Protein AF-A0A517IBV8-F1 (afdb_monomer_lite)

Radius of gyration: 15.85 Å; chains: 1; bounding box: 42×27×43 Å

Structure (mmCIF, N/CA/C/O backbone):
data_AF-A0A517IBV8-F1
#
_entry.id   AF-A0A517IBV8-F1
#
loop_
_atom_site.group_PDB
_atom_site.id
_atom_site.type_symbol
_atom_site.label_atom_id
_atom_site.label_alt_id
_atom_site.label_comp_id
_atom_site.label_asym_id
_atom_site.label_entity_id
_atom_site.label_seq_id
_atom_site.pdbx_PDB_ins_code
_atom_site.Cartn_x
_atom_site.Cartn_y
_atom_site.Cartn_z
_atom_site.occupancy
_atom_site.B_iso_or_equiv
_atom_site.auth_seq_id
_atom_site.auth_comp_id
_atom_site.auth_asym_id
_atom_site.auth_atom_id
_atom_site.pdbx_PDB_model_num
ATOM 1 N N . MET A 1 1 ? -7.091 8.586 -0.421 1.00 91.25 1 MET A N 1
ATOM 2 C CA . MET A 1 1 ? -8.271 8.504 0.467 1.00 91.25 1 MET A CA 1
ATOM 3 C C . MET A 1 1 ? -8.998 7.209 0.165 1.00 91.25 1 MET A C 1
ATOM 5 O O . MET A 1 1 ? -9.096 6.877 -1.009 1.00 91.25 1 MET A O 1
ATOM 9 N N . LEU A 1 2 ? -9.485 6.498 1.177 1.00 96.19 2 LEU A N 1
ATOM 10 C CA . LEU A 1 2 ? -10.255 5.265 1.010 1.00 96.19 2 LEU A CA 1
ATOM 11 C C . LEU A 1 2 ? -11.367 5.203 2.063 1.00 96.19 2 LEU A C 1
ATOM 13 O O . LEU A 1 2 ? -11.094 5.406 3.242 1.00 96.19 2 LEU A O 1
ATOM 17 N N . ALA A 1 3 ? -12.601 4.932 1.645 1.00 95.56 3 ALA A N 1
ATOM 18 C CA . ALA A 1 3 ? -13.711 4.681 2.561 1.00 95.56 3 ALA A CA 1
ATOM 19 C C . ALA A 1 3 ? -13.838 3.172 2.809 1.00 95.56 3 ALA A C 1
ATOM 21 O O . ALA A 1 3 ? -13.869 2.393 1.857 1.00 95.56 3 ALA A O 1
ATOM 22 N N . VAL A 1 4 ? -13.897 2.769 4.077 1.00 94.06 4 VAL A N 1
ATOM 23 C CA . VAL A 1 4 ? -14.047 1.372 4.504 1.00 94.06 4 VAL A CA 1
ATOM 24 C C . VAL A 1 4 ? -15.053 1.331 5.646 1.00 94.06 4 VAL A C 1
ATOM 26 O O . VAL A 1 4 ? -14.769 1.813 6.743 1.00 94.06 4 VAL A O 1
ATOM 29 N N . ASN A 1 5 ? -16.219 0.732 5.405 1.00 90.19 5 ASN A N 1
ATOM 30 C CA . ASN A 1 5 ? -17.342 0.743 6.347 1.00 90.19 5 ASN A CA 1
ATOM 31 C C . ASN A 1 5 ? -17.679 2.184 6.786 1.00 90.19 5 ASN A C 1
ATOM 33 O O . ASN A 1 5 ? -17.890 3.050 5.941 1.00 90.19 5 ASN A O 1
ATOM 37 N N . ASP A 1 6 ? -17.697 2.446 8.095 1.00 95.00 6 ASP A N 1
ATOM 38 C CA . ASP A 1 6 ? -17.957 3.764 8.681 1.00 95.00 6 ASP A CA 1
ATOM 39 C C . ASP A 1 6 ? -16.689 4.621 8.855 1.00 95.00 6 ASP A C 1
ATOM 41 O O . ASP A 1 6 ? -16.730 5.655 9.522 1.00 95.00 6 ASP A O 1
ATOM 45 N N . TYR A 1 7 ? -15.557 4.206 8.280 1.00 96.75 7 TYR A N 1
ATOM 46 C CA . TYR A 1 7 ? -14.286 4.913 8.396 1.00 96.7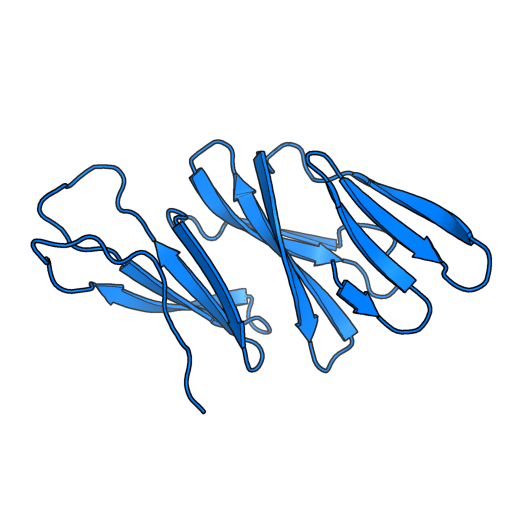5 7 TYR A CA 1
ATOM 47 C C . TYR A 1 7 ? -13.842 5.529 7.073 1.00 96.75 7 TYR A C 1
ATOM 49 O O . TYR A 1 7 ? -13.934 4.915 6.007 1.00 96.75 7 TYR A O 1
ATOM 57 N N . LEU A 1 8 ? -13.268 6.726 7.164 1.00 97.69 8 LEU A N 1
ATOM 58 C CA . LEU A 1 8 ? -12.520 7.358 6.089 1.00 97.69 8 LEU A CA 1
ATOM 59 C C . LEU A 1 8 ? -11.028 7.350 6.425 1.00 97.69 8 LEU A C 1
ATOM 61 O O . LEU A 1 8 ? -10.601 7.916 7.431 1.00 97.69 8 LEU A O 1
ATOM 65 N N . PHE A 1 9 ? -10.235 6.741 5.551 1.00 97.88 9 PHE A N 1
ATOM 66 C CA . PHE A 1 9 ? -8.785 6.692 5.654 1.00 97.88 9 PHE A CA 1
ATOM 67 C C . PHE A 1 9 ? -8.136 7.718 4.725 1.00 97.88 9 PHE A C 1
ATOM 69 O O . PHE A 1 9 ? -8.369 7.738 3.510 1.00 97.88 9 PHE A O 1
ATOM 76 N N . LEU A 1 10 ? -7.288 8.566 5.296 1.00 96.06 10 LEU A N 1
ATOM 77 C CA . LEU A 1 10 ? -6.550 9.617 4.605 1.00 96.06 10 LEU A CA 1
ATOM 78 C C . LEU A 1 10 ? -5.063 9.433 4.892 1.00 96.06 10 LEU A C 1
ATOM 80 O O . LEU A 1 10 ? -4.644 9.421 6.045 1.00 96.06 10 LEU A O 1
ATOM 84 N N . SER A 1 11 ? -4.264 9.282 3.840 1.00 94.44 11 SER A N 1
ATOM 85 C CA . SER A 1 11 ? -2.812 9.255 3.982 1.00 94.44 11 SER A CA 1
ATOM 86 C C . SER A 1 11 ? -2.284 10.687 4.028 1.00 94.44 11 SER A C 1
ATOM 88 O O . SER A 1 11 ? -2.635 11.498 3.172 1.00 94.44 11 SER A O 1
ATOM 90 N N . THR A 1 12 ? -1.456 10.977 5.024 1.00 89.38 12 THR A N 1
ATOM 91 C CA . THR A 1 12 ? -0.682 12.219 5.173 1.00 89.38 12 THR A CA 1
ATOM 92 C C . THR A 1 12 ? 0.802 11.866 5.196 1.00 89.38 12 THR A C 1
ATOM 94 O O . THR A 1 12 ? 1.130 10.693 5.339 1.00 89.38 12 THR A O 1
ATOM 97 N N . ASP A 1 13 ? 1.706 12.842 5.121 1.00 86.69 13 ASP A N 1
ATOM 98 C CA . ASP A 1 13 ? 3.153 12.578 5.026 1.00 86.69 13 ASP A CA 1
ATOM 99 C C . ASP A 1 13 ? 3.680 11.608 6.101 1.00 86.69 13 ASP A C 1
ATOM 101 O O . ASP A 1 13 ? 4.463 10.713 5.804 1.00 86.69 13 ASP A O 1
ATOM 105 N N . ASN A 1 14 ? 3.198 11.730 7.343 1.00 92.62 14 ASN A N 1
ATOM 106 C CA . ASN A 1 14 ? 3.751 10.999 8.492 1.00 92.62 14 ASN A CA 1
ATOM 107 C C . ASN A 1 14 ? 2.780 10.000 9.136 1.00 92.62 14 ASN A C 1
ATOM 109 O O . ASN A 1 14 ? 3.142 9.297 10.085 1.00 92.62 14 ASN A O 1
ATOM 113 N N . SER A 1 15 ? 1.522 9.974 8.699 1.00 96.81 15 SER A N 1
ATOM 114 C CA . SER A 1 15 ? 0.508 9.145 9.344 1.00 96.81 15 SER A CA 1
ATOM 115 C C . 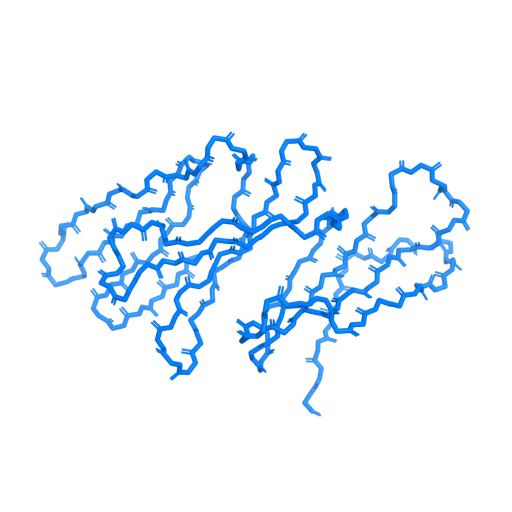SER A 1 15 ? -0.647 8.790 8.427 1.00 96.81 15 SER A C 1
ATOM 117 O O . SER A 1 15 ? -0.996 9.531 7.505 1.00 96.81 15 SER A O 1
ATOM 119 N N . LEU A 1 16 ? -1.292 7.679 8.756 1.00 97.94 16 LEU A N 1
ATOM 120 C CA . LEU A 1 16 ? -2.629 7.384 8.297 1.00 97.94 16 LEU A CA 1
ATOM 121 C C . LEU A 1 16 ? -3.632 7.991 9.276 1.00 97.94 16 LEU A C 1
ATOM 123 O O . LEU A 1 16 ? -3.699 7.602 10.442 1.00 97.94 16 LEU A O 1
ATOM 127 N N . THR A 1 17 ? -4.429 8.928 8.791 1.00 97.56 17 THR A N 1
ATOM 128 C CA . THR A 1 17 ? -5.581 9.455 9.510 1.00 97.56 17 THR A CA 1
ATOM 129 C C . THR A 1 17 ? -6.773 8.533 9.290 1.00 97.56 17 THR A C 1
ATOM 131 O O . THR A 1 17 ? -7.116 8.213 8.150 1.00 97.56 17 THR A O 1
ATOM 134 N N . LYS A 1 18 ? -7.422 8.133 10.380 1.00 97.38 18 LYS A N 1
ATOM 135 C CA . LYS A 1 18 ? -8.668 7.369 10.396 1.00 97.38 18 LYS A CA 1
ATOM 136 C C . LYS A 1 18 ? -9.749 8.238 11.026 1.00 97.38 18 LYS A C 1
ATOM 138 O O . LYS A 1 18 ? -9.668 8.571 12.203 1.00 97.38 18 LYS A O 1
ATOM 143 N N . LEU A 1 19 ? -10.744 8.612 10.234 1.00 97.69 19 LEU A N 1
ATOM 144 C CA . LEU A 1 19 ? -11.917 9.359 10.676 1.00 97.69 19 LEU A CA 1
ATOM 145 C C . LEU A 1 19 ? -13.101 8.400 10.789 1.00 97.69 19 LEU A C 1
ATOM 147 O O . LEU A 1 19 ? -13.471 7.773 9.800 1.00 97.69 19 LEU A O 1
ATOM 151 N N . ASP A 1 20 ? -13.712 8.310 11.964 1.00 97.25 20 ASP A N 1
ATOM 152 C CA . ASP A 1 20 ? -15.038 7.715 12.126 1.00 97.25 20 ASP A CA 1
ATOM 153 C C . ASP A 1 20 ? -16.089 8.708 11.616 1.00 97.25 20 ASP A C 1
ATOM 155 O O . ASP A 1 20 ? -16.262 9.796 12.164 1.00 97.25 20 ASP A O 1
ATOM 159 N N . ILE A 1 21 ? -16.785 8.337 10.544 1.00 96.75 21 ILE A N 1
ATOM 160 C CA . ILE A 1 21 ? -17.748 9.199 9.850 1.00 96.75 21 ILE A CA 1
ATOM 161 C C . ILE A 1 21 ? -18.998 9.440 10.711 1.00 96.75 21 ILE A C 1
ATOM 163 O O . ILE A 1 21 ? -19.651 10.472 10.566 1.00 96.75 21 ILE A O 1
ATOM 167 N N . ARG A 1 22 ? -19.339 8.517 11.620 1.00 96.12 22 ARG A N 1
ATOM 168 C CA . ARG A 1 22 ? -20.529 8.630 12.476 1.00 96.12 22 ARG A CA 1
ATOM 169 C C . ARG A 1 22 ? -20.277 9.521 13.680 1.00 96.12 22 ARG A C 1
ATOM 171 O O . ARG A 1 22 ? -21.130 10.334 14.022 1.00 96.12 22 ARG A O 1
ATOM 178 N N . SER A 1 23 ? -19.137 9.335 14.343 1.00 97.19 23 SER A N 1
ATOM 179 C CA . SER A 1 23 ? -18.806 10.061 15.575 1.00 97.19 23 SER A CA 1
ATOM 180 C C . SER A 1 23 ? -17.993 11.335 15.338 1.00 97.19 23 SER A C 1
ATOM 182 O O . SER A 1 23 ? -17.945 12.198 16.212 1.00 97.19 23 SER A O 1
ATOM 184 N N . GLY A 1 24 ? -17.347 11.467 14.175 1.00 96.62 24 GLY A N 1
ATOM 185 C CA . GLY A 1 24 ? -16.409 12.550 13.878 1.00 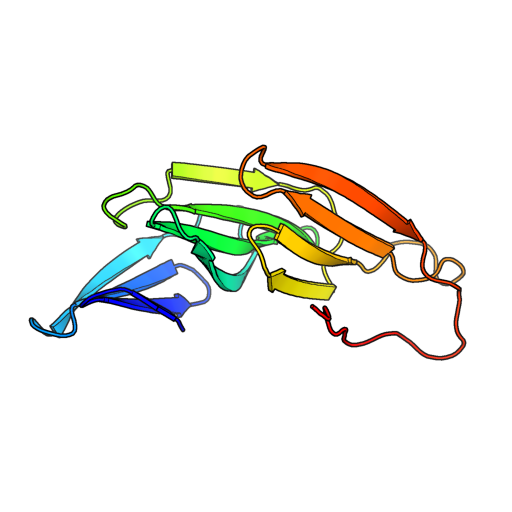96.62 24 GLY A CA 1
ATOM 186 C C . GLY A 1 24 ? -15.053 12.403 14.576 1.00 96.62 24 GLY A C 1
ATOM 187 O O . GLY A 1 24 ? -14.223 13.308 14.487 1.00 96.62 24 GLY A O 1
ATOM 188 N N . ILE A 1 25 ? -14.816 11.293 15.284 1.00 97.56 25 ILE A N 1
ATOM 189 C CA . ILE A 1 25 ? -13.564 11.041 16.003 1.00 97.56 25 ILE A CA 1
ATOM 190 C C . ILE A 1 25 ? -12.444 10.759 15.000 1.00 97.56 25 ILE A C 1
ATOM 192 O O . ILE A 1 25 ? -12.613 9.991 14.053 1.00 97.56 25 ILE A O 1
ATOM 196 N N . ILE A 1 26 ? -11.283 11.372 15.240 1.00 97.31 26 ILE A N 1
ATOM 197 C CA . ILE A 1 26 ? -10.091 11.229 14.405 1.00 97.31 26 ILE A CA 1
ATOM 198 C C . ILE A 1 26 ? -8.992 10.523 15.197 1.00 97.31 26 ILE A C 1
ATOM 200 O O . ILE A 1 26 ? -8.577 10.984 16.260 1.00 97.31 26 ILE A O 1
ATOM 204 N N . GLU A 1 27 ? -8.480 9.436 14.631 1.00 96.75 27 GLU A N 1
ATOM 205 C CA . GLU A 1 27 ? -7.315 8.698 15.107 1.00 96.75 27 GLU A CA 1
ATOM 206 C C . GLU A 1 27 ? -6.153 8.862 14.118 1.00 96.75 27 GLU A C 1
ATOM 208 O O . GLU A 1 27 ? -6.348 8.923 12.901 1.00 96.75 27 GLU A O 1
ATOM 213 N N . TYR A 1 28 ? -4.926 8.905 14.639 1.00 97.19 28 TYR A N 1
ATOM 214 C CA . TYR A 1 28 ? -3.711 9.009 13.831 1.00 97.19 28 TYR A CA 1
ATOM 215 C C . TYR A 1 28 ? -2.822 7.795 14.063 1.00 97.19 28 TYR A C 1
ATOM 217 O O . TYR A 1 28 ? -2.350 7.555 15.175 1.00 97.19 28 TYR A O 1
ATOM 225 N N . ILE A 1 29 ? -2.551 7.058 12.993 1.00 97.75 29 ILE A N 1
ATOM 226 C CA . ILE A 1 29 ? -1.683 5.886 12.996 1.00 97.75 29 ILE A CA 1
ATOM 227 C C . ILE A 1 29 ? -0.367 6.313 12.357 1.00 97.75 29 ILE A C 1
ATOM 229 O O . ILE A 1 29 ? -0.296 6.550 11.152 1.00 97.75 29 ILE A O 1
ATOM 233 N N . LYS A 1 30 ? 0.677 6.470 13.172 1.00 97.56 30 LYS A N 1
ATOM 234 C CA . LYS A 1 30 ? 1.988 6.910 12.682 1.00 97.56 30 LYS A CA 1
ATOM 235 C C . LYS A 1 30 ? 2.577 5.884 11.722 1.00 97.56 30 LYS A C 1
ATOM 237 O O . LYS A 1 30 ? 2.557 4.685 12.006 1.00 97.56 30 LYS A O 1
ATOM 242 N N . TYR A 1 31 ? 3.139 6.367 10.619 1.00 97.81 31 TYR A N 1
ATOM 243 C CA . TYR A 1 31 ? 3.910 5.509 9.736 1.00 97.81 31 TYR A CA 1
ATOM 244 C C . TYR A 1 31 ? 5.256 5.128 10.366 1.00 97.81 31 TYR A C 1
ATOM 246 O O . TYR A 1 31 ? 5.808 5.887 11.170 1.00 97.81 31 TYR A O 1
ATOM 254 N N . PRO A 1 32 ? 5.796 3.946 10.023 1.00 97.38 32 PRO A N 1
ATOM 255 C CA . PRO A 1 32 ? 7.162 3.582 10.370 1.00 97.38 32 PRO A CA 1
ATOM 256 C C . PRO A 1 32 ? 8.185 4.599 9.843 1.00 97.38 32 PRO A C 1
ATOM 258 O O . PRO A 1 32 ? 7.998 5.185 8.782 1.00 97.38 32 PRO A O 1
ATOM 261 N N . LEU A 1 33 ? 9.307 4.761 10.551 1.00 95.88 33 LEU A N 1
ATOM 262 C CA . LEU A 1 33 ? 10.329 5.776 10.241 1.00 95.88 33 LEU A CA 1
ATOM 263 C C . LEU A 1 33 ? 10.998 5.617 8.869 1.00 95.88 33 LEU A C 1
ATOM 265 O O . LEU A 1 33 ? 11.630 6.552 8.395 1.00 95.88 33 LEU A O 1
ATOM 269 N N . ASN A 1 34 ? 10.915 4.440 8.247 1.00 95.44 34 ASN A N 1
ATOM 270 C CA . ASN A 1 34 ? 11.473 4.211 6.916 1.00 95.44 34 ASN A CA 1
ATOM 271 C C . ASN A 1 34 ? 10.559 4.709 5.788 1.00 95.44 34 ASN A C 1
ATOM 273 O O . ASN A 1 34 ? 11.001 4.727 4.643 1.00 95.44 34 ASN A O 1
ATOM 277 N N . VAL A 1 35 ? 9.311 5.075 6.088 1.00 97.06 35 VAL A N 1
ATOM 278 C CA . VAL A 1 35 ? 8.352 5.582 5.105 1.00 97.06 35 VAL A CA 1
ATOM 279 C C . VAL A 1 35 ? 8.678 7.041 4.807 1.00 97.06 35 VAL A C 1
ATOM 281 O O . VAL A 1 35 ? 8.547 7.892 5.681 1.00 97.06 35 VAL A O 1
ATOM 284 N N . ALA A 1 36 ? 9.091 7.330 3.573 1.00 95.44 36 ALA A N 1
ATOM 285 C CA . ALA A 1 36 ? 9.278 8.700 3.108 1.00 95.44 36 ALA A CA 1
ATOM 286 C C . ALA A 1 36 ? 7.938 9.335 2.728 1.00 95.44 36 ALA A C 1
ATOM 288 O O . ALA A 1 36 ? 7.667 10.472 3.098 1.00 95.44 36 ALA A O 1
ATOM 289 N N . PHE A 1 37 ? 7.095 8.592 2.008 1.00 94.75 37 PHE A N 1
ATOM 290 C CA . PHE A 1 37 ? 5.694 8.946 1.797 1.00 94.75 37 PHE A CA 1
ATOM 291 C C . PHE A 1 37 ? 4.859 7.705 1.477 1.00 94.75 37 PHE A C 1
ATOM 293 O O . PHE A 1 37 ? 5.367 6.706 0.964 1.00 94.75 37 PHE A O 1
ATOM 300 N N . ALA A 1 38 ? 3.562 7.777 1.757 1.00 95.81 38 ALA A N 1
ATOM 301 C CA . ALA A 1 38 ? 2.586 6.759 1.385 1.00 95.81 38 ALA A CA 1
ATOM 302 C C . ALA A 1 38 ? 1.783 7.211 0.156 1.00 95.81 38 ALA A C 1
ATOM 304 O O . ALA A 1 38 ? 1.355 8.361 0.080 1.00 95.81 38 ALA A O 1
ATOM 305 N N . ASP A 1 39 ? 1.584 6.303 -0.797 1.00 93.44 39 ASP A N 1
ATOM 306 C CA . ASP A 1 39 ? 1.082 6.608 -2.140 1.00 93.44 39 ASP A CA 1
ATOM 307 C C . ASP A 1 39 ? -0.382 6.186 -2.321 1.00 93.44 39 ASP A C 1
ATOM 309 O O . ASP A 1 39 ? -1.276 7.020 -2.472 1.00 93.44 39 ASP A O 1
ATOM 313 N N . THR A 1 40 ? -0.646 4.882 -2.261 1.00 93.38 40 THR A N 1
ATOM 314 C CA . THR A 1 40 ? -1.962 4.307 -2.561 1.00 93.38 40 THR A CA 1
ATOM 315 C C . THR A 1 40 ? -2.448 3.416 -1.430 1.00 93.38 40 THR A C 1
ATOM 317 O O . THR A 1 40 ? -1.680 2.689 -0.803 1.00 93.38 40 THR A O 1
ATOM 320 N N . LEU A 1 41 ? -3.756 3.486 -1.173 1.00 96.56 41 LE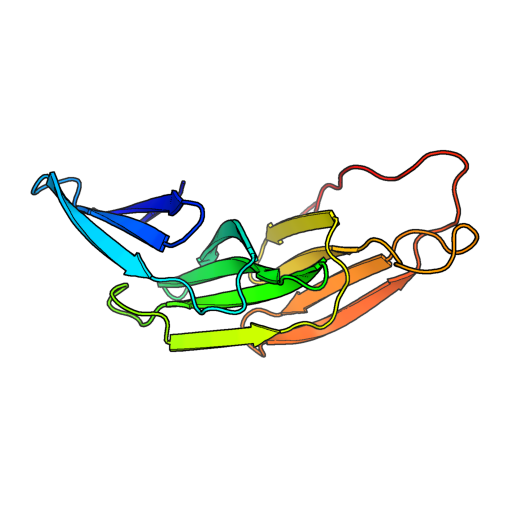U A N 1
ATOM 321 C CA . LEU A 1 41 ? -4.463 2.658 -0.198 1.00 96.56 41 LEU A CA 1
ATOM 322 C C . LEU A 1 41 ? -5.312 1.626 -0.933 1.00 96.56 41 LEU A C 1
ATOM 324 O O . LEU A 1 41 ? -5.904 1.947 -1.965 1.00 96.56 41 LEU A O 1
ATOM 328 N N . TYR A 1 42 ? -5.433 0.432 -0.366 1.00 96.69 42 TYR A N 1
ATOM 329 C CA . TYR A 1 42 ? -6.252 -0.633 -0.927 1.00 96.69 42 TYR A CA 1
ATOM 330 C C . TYR A 1 42 ? -6.841 -1.514 0.168 1.00 96.69 42 TYR A C 1
ATOM 332 O O . TYR A 1 42 ? -6.125 -1.939 1.067 1.00 96.69 42 TYR A O 1
ATOM 340 N N . LEU A 1 43 ? -8.139 -1.795 0.075 1.00 95.75 43 LEU A N 1
ATOM 341 C CA . LEU A 1 43 ? -8.800 -2.798 0.900 1.00 95.75 43 LEU A CA 1
ATOM 342 C C . LEU A 1 43 ? -9.012 -4.046 0.049 1.00 95.75 43 LEU A C 1
ATOM 344 O O . LEU A 1 43 ? -9.645 -3.965 -1.006 1.00 95.75 43 LEU A O 1
ATOM 348 N N . ASP A 1 44 ? -8.493 -5.183 0.499 1.00 94.00 44 ASP A N 1
ATOM 349 C CA . ASP A 1 44 ? -8.758 -6.451 -0.171 1.00 94.00 44 ASP A CA 1
ATOM 350 C C . ASP A 1 44 ? -10.121 -7.044 0.233 1.00 94.00 44 ASP A C 1
ATOM 352 O O . ASP A 1 44 ? -10.838 -6.558 1.109 1.00 94.00 44 ASP A O 1
ATOM 356 N N . GLN A 1 45 ? -10.475 -8.155 -0.404 1.00 91.38 45 GLN A N 1
ATOM 357 C CA . GLN A 1 45 ? -11.707 -8.898 -0.117 1.00 91.38 45 GLN A CA 1
ATOM 358 C C . GLN A 1 45 ? -11.754 -9.545 1.284 1.00 91.38 45 GLN A C 1
ATOM 360 O O . GLN A 1 45 ? -12.825 -9.956 1.723 1.00 91.38 45 GLN A O 1
ATOM 365 N N . ASN A 1 46 ? -10.618 -9.659 1.983 1.00 91.50 46 ASN A N 1
ATOM 366 C CA . ASN A 1 46 ? -10.517 -10.207 3.340 1.00 91.50 46 ASN A CA 1
ATOM 367 C C . ASN A 1 46 ? -10.502 -9.111 4.414 1.00 91.50 46 ASN A C 1
ATOM 369 O O . ASN A 1 46 ? -10.221 -9.401 5.587 1.00 91.50 46 ASN A O 1
ATOM 373 N N . ASN A 1 47 ? -10.808 -7.868 4.028 1.00 92.56 47 ASN A N 1
ATOM 374 C CA . ASN A 1 47 ? -10.756 -6.697 4.891 1.00 92.56 47 ASN A CA 1
ATOM 375 C C . ASN A 1 47 ? -9.343 -6.434 5.447 1.00 92.56 47 ASN A C 1
ATOM 377 O O . ASN A 1 47 ? -9.181 -6.010 6.589 1.00 92.56 47 ASN A O 1
ATOM 381 N N . ASP A 1 48 ? -8.303 -6.726 4.668 1.00 95.56 48 ASP A N 1
ATOM 382 C CA . ASP A 1 48 ? -6.944 -6.269 4.937 1.00 95.56 48 ASP A CA 1
ATOM 383 C C . ASP A 1 48 ? -6.712 -4.926 4.245 1.00 95.56 48 ASP A C 1
ATOM 385 O O . ASP A 1 48 ? -6.941 -4.774 3.042 1.00 95.56 48 ASP A O 1
ATOM 389 N N . LEU A 1 49 ? -6.273 -3.933 5.025 1.00 97.06 49 LEU A N 1
ATOM 390 C CA . LEU A 1 49 ? -5.953 -2.601 4.521 1.00 97.06 49 LEU A CA 1
ATOM 391 C C . LEU A 1 49 ? -4.455 -2.510 4.229 1.00 97.06 49 LEU A C 1
ATOM 393 O O . LEU A 1 49 ? -3.626 -2.504 5.144 1.00 97.06 49 LEU A O 1
ATOM 397 N N . PHE A 1 50 ? -4.139 -2.400 2.945 1.00 97.69 50 PHE A N 1
ATOM 398 C CA . PHE A 1 50 ? -2.800 -2.250 2.399 1.00 97.69 50 PHE A CA 1
ATOM 399 C C . PHE A 1 50 ? -2.504 -0.790 2.076 1.00 97.69 50 PHE A C 1
ATOM 401 O O . PHE A 1 50 ? -3.374 -0.035 1.631 1.00 97.69 50 PHE A O 1
ATOM 408 N N . ILE A 1 51 ? -1.242 -0.411 2.250 1.00 97.62 51 ILE A N 1
ATOM 409 C CA . ILE A 1 51 ? -0.716 0.892 1.853 1.00 97.62 51 ILE A CA 1
ATOM 410 C C . ILE A 1 51 ? 0.583 0.660 1.094 1.00 97.62 51 ILE A C 1
ATOM 412 O O . ILE A 1 51 ? 1.549 0.156 1.669 1.00 97.62 51 ILE A O 1
ATOM 416 N N . CYS A 1 52 ? 0.622 1.033 -0.184 1.00 97.19 52 CYS A N 1
ATOM 417 C CA . CYS A 1 52 ? 1.886 1.129 -0.901 1.00 97.19 52 CYS A CA 1
ATOM 418 C C . CYS A 1 52 ? 2.592 2.411 -0.459 1.00 97.19 52 CYS A C 1
ATOM 420 O O . CYS A 1 52 ? 1.991 3.488 -0.431 1.00 97.19 52 CYS A O 1
ATOM 422 N N . PHE A 1 53 ? 3.869 2.302 -0.121 1.00 97.19 53 PHE A N 1
ATOM 423 C CA . PHE A 1 53 ? 4.686 3.433 0.292 1.00 97.19 53 PHE A CA 1
ATOM 424 C C . PHE A 1 53 ? 6.021 3.448 -0.441 1.00 97.19 53 PHE A C 1
ATOM 426 O O . PHE A 1 53 ? 6.406 2.468 -1.080 1.00 97.19 53 PHE A O 1
ATOM 433 N N . VAL A 1 54 ? 6.724 4.568 -0.328 1.00 96.12 54 VAL A N 1
ATOM 434 C CA . VAL A 1 54 ? 8.087 4.738 -0.821 1.00 96.12 54 VAL A CA 1
ATOM 435 C C . VAL A 1 54 ? 9.002 5.020 0.354 1.00 96.12 54 VAL A C 1
ATOM 437 O O . VAL A 1 54 ? 8.684 5.853 1.205 1.00 96.12 54 VAL A O 1
ATOM 440 N N . ASP A 1 55 ? 10.120 4.307 0.429 1.00 95.88 55 ASP A N 1
ATOM 441 C CA . ASP A 1 55 ? 11.145 4.547 1.437 1.00 95.88 55 ASP A CA 1
ATOM 442 C C . ASP A 1 55 ? 12.074 5.715 1.057 1.00 95.88 55 ASP A C 1
ATOM 444 O O . ASP A 1 55 ? 12.059 6.220 -0.066 1.00 95.88 55 ASP A O 1
ATOM 448 N N . PHE A 1 56 ? 12.926 6.152 1.986 1.00 94.38 56 PHE A N 1
ATOM 449 C CA . PHE A 1 56 ? 13.900 7.225 1.719 1.00 94.38 56 PHE A CA 1
ATOM 450 C C . PHE A 1 56 ? 14.975 6.854 0.690 1.00 94.38 56 PHE A C 1
ATOM 452 O O . PHE A 1 56 ? 15.677 7.730 0.188 1.00 94.38 56 PHE A O 1
ATOM 459 N N . SER A 1 57 ? 15.100 5.570 0.350 1.00 93.44 57 SER A N 1
ATOM 460 C CA . SER A 1 57 ? 15.934 5.127 -0.761 1.00 93.44 57 SER A CA 1
ATOM 461 C C . SER A 1 57 ? 15.186 5.205 -2.095 1.00 93.44 57 SER A C 1
ATOM 463 O O . SER A 1 57 ? 15.801 4.968 -3.127 1.00 93.44 57 SER A O 1
ATOM 465 N N . GLY A 1 58 ? 13.897 5.538 -2.134 1.00 92.56 58 GLY A N 1
ATOM 466 C CA . GLY A 1 58 ? 13.096 5.557 -3.357 1.00 92.56 58 GLY A CA 1
ATOM 467 C C . GLY A 1 58 ? 12.610 4.173 -3.796 1.00 92.56 58 GLY A C 1
ATOM 468 O O . GLY A 1 58 ? 12.286 3.992 -4.972 1.00 92.56 58 GLY A O 1
ATOM 469 N N . ASN A 1 59 ? 12.591 3.192 -2.892 1.00 94.44 59 ASN A N 1
ATOM 470 C CA . ASN A 1 59 ? 12.047 1.865 -3.158 1.00 94.44 59 ASN A CA 1
ATOM 471 C C . ASN A 1 59 ? 10.607 1.747 -2.649 1.00 94.44 59 ASN A C 1
ATOM 473 O O . ASN A 1 59 ? 10.232 2.357 -1.651 1.00 94.44 59 ASN A O 1
ATOM 477 N N . ALA A 1 60 ? 9.815 0.928 -3.328 1.00 95.62 60 ALA A N 1
ATOM 478 C CA . ALA A 1 60 ? 8.460 0.581 -2.956 1.00 95.62 60 ALA A CA 1
ATOM 479 C C . ALA A 1 60 ? 8.437 -0.359 -1.743 1.00 95.62 60 ALA A C 1
ATOM 481 O O . ALA A 1 60 ? 9.259 -1.271 -1.611 1.00 95.62 60 ALA A O 1
ATOM 482 N N . GLY A 1 61 ? 7.425 -0.184 -0.906 1.00 96.62 61 GLY A N 1
ATOM 483 C CA . GLY A 1 61 ? 7.099 -1.081 0.188 1.00 96.62 61 GLY A CA 1
ATOM 484 C C . GLY A 1 61 ? 5.595 -1.182 0.412 1.00 96.62 61 GLY A C 1
ATOM 485 O O . GLY A 1 61 ? 4.802 -0.461 -0.193 1.00 96.62 61 GLY A O 1
ATOM 486 N N . LEU A 1 62 ? 5.212 -2.095 1.298 1.00 97.69 62 LEU A N 1
ATOM 487 C CA . LEU A 1 62 ? 3.837 -2.355 1.702 1.00 97.69 62 LEU A CA 1
ATOM 488 C C . LEU A 1 62 ? 3.703 -2.245 3.220 1.00 97.69 62 LEU A C 1
ATOM 490 O O . LEU A 1 62 ? 4.426 -2.911 3.964 1.00 97.69 62 LEU A O 1
ATOM 494 N N . LEU A 1 63 ? 2.747 -1.442 3.678 1.00 98.06 63 LEU A N 1
ATOM 495 C CA . LEU A 1 63 ? 2.224 -1.521 5.038 1.00 98.06 63 LEU A CA 1
ATOM 496 C C . LEU A 1 63 ? 0.897 -2.269 5.027 1.00 98.06 63 LEU A C 1
ATOM 498 O O . LEU A 1 63 ? 0.110 -2.133 4.091 1.00 98.06 63 LEU A O 1
ATOM 502 N N . ILE A 1 64 ? 0.641 -3.017 6.093 1.00 97.94 64 ILE A N 1
ATOM 503 C CA . ILE A 1 64 ? -0.619 -3.726 6.311 1.00 97.94 64 ILE A CA 1
ATOM 504 C C . ILE A 1 64 ? -1.086 -3.381 7.714 1.00 97.94 64 ILE A C 1
ATOM 506 O O . ILE A 1 64 ? -0.305 -3.500 8.662 1.00 97.94 64 ILE A O 1
ATOM 510 N N . LEU A 1 65 ? -2.325 -2.919 7.856 1.00 97.69 65 LEU A N 1
ATOM 511 C CA . LEU A 1 65 ? -2.904 -2.670 9.174 1.00 97.69 65 LEU A CA 1
ATOM 512 C C . LEU A 1 65 ? -3.379 -3.967 9.820 1.00 97.69 65 LEU A C 1
ATOM 514 O O . LEU A 1 65 ? -3.714 -4.937 9.146 1.00 97.69 65 LEU A O 1
ATOM 518 N N . ASN A 1 66 ? -3.477 -3.952 11.146 1.00 96.56 66 ASN A N 1
ATOM 519 C CA . ASN A 1 66 ? -4.195 -5.004 11.849 1.00 96.56 66 ASN A CA 1
ATOM 520 C C . ASN A 1 66 ? -5.701 -4.973 11.516 1.00 96.56 66 ASN A C 1
ATOM 522 O O . ASN A 1 66 ? -6.237 -3.983 11.016 1.00 96.56 66 ASN A O 1
ATOM 526 N N . LYS A 1 67 ? -6.415 -6.049 11.865 1.00 93.12 67 LYS A N 1
ATOM 527 C CA . LYS A 1 67 ? -7.851 -6.208 11.563 1.00 93.12 67 LYS A CA 1
ATOM 528 C C . LYS A 1 67 ? -8.769 -5.159 12.207 1.00 93.12 67 LYS A C 1
ATOM 530 O O . LYS A 1 67 ? -9.893 -4.980 11.754 1.00 93.12 67 LYS A O 1
ATOM 535 N N . ASN A 1 68 ? -8.295 -4.461 13.239 1.00 93.44 68 ASN A N 1
ATOM 536 C CA . ASN A 1 68 ? -9.036 -3.385 13.908 1.00 93.44 68 ASN A CA 1
ATOM 537 C C . ASN A 1 68 ? -8.702 -1.993 13.342 1.00 93.44 68 ASN A C 1
ATOM 539 O O . ASN A 1 68 ? -9.212 -0.982 13.831 1.00 93.44 68 ASN A O 1
ATOM 543 N N . TYR A 1 69 ? -7.820 -1.934 12.342 1.00 95.25 69 TYR A N 1
ATOM 544 C CA . TYR A 1 69 ? -7.344 -0.722 11.690 1.00 95.25 69 TYR A CA 1
ATOM 545 C C . TYR A 1 69 ? -6.876 0.362 12.666 1.00 95.25 69 TYR A C 1
ATOM 547 O O . TYR A 1 69 ? -7.238 1.528 12.522 1.00 95.25 69 TYR A O 1
ATOM 555 N N . ASN A 1 70 ? -6.122 -0.008 13.700 1.00 94.88 70 ASN A N 1
ATOM 556 C CA . ASN A 1 70 ? -5.624 0.948 14.699 1.00 94.88 70 ASN A CA 1
ATOM 557 C C . ASN A 1 70 ? -4.095 0.946 14.845 1.00 94.88 70 ASN A C 1
ATOM 559 O O . ASN A 1 70 ? -3.538 1.818 15.509 1.00 94.88 70 ASN A O 1
ATOM 563 N N . SER A 1 71 ? -3.401 0.011 14.196 1.00 96.88 71 SER A N 1
ATOM 564 C CA . SER A 1 71 ? -1.944 -0.008 14.120 1.00 96.88 71 SER A CA 1
ATOM 565 C C . SER A 1 71 ? -1.468 -0.700 12.847 1.00 96.88 71 SER A C 1
ATOM 567 O O . SER A 1 71 ? -2.195 -1.491 12.241 1.00 96.88 71 SER A O 1
ATOM 569 N N . ILE A 1 72 ? -0.222 -0.423 12.463 1.00 97.94 72 ILE A N 1
ATOM 570 C CA . ILE A 1 72 ? 0.482 -1.177 11.424 1.00 97.94 72 ILE A CA 1
ATOM 571 C C . ILE A 1 72 ? 0.864 -2.550 11.996 1.00 97.94 72 ILE A C 1
ATOM 573 O O . ILE A 1 72 ? 1.495 -2.615 13.048 1.00 97.94 72 ILE A O 1
ATOM 577 N N . ASP A 1 73 ? 0.463 -3.623 11.318 1.00 97.75 73 ASP A N 1
ATOM 578 C CA . ASP A 1 73 ? 0.795 -5.015 11.649 1.00 97.75 73 ASP A CA 1
ATOM 579 C C . ASP A 1 73 ? 2.063 -5.474 10.919 1.00 97.75 73 ASP A C 1
ATOM 581 O O . ASP A 1 73 ? 2.968 -6.049 11.521 1.00 97.75 73 ASP A O 1
ATOM 585 N N . LYS A 1 74 ? 2.169 -5.162 9.619 1.00 97.69 74 LYS A N 1
ATOM 586 C CA . LYS A 1 74 ? 3.332 -5.521 8.793 1.00 97.69 74 LYS A CA 1
ATOM 587 C C . LYS A 1 74 ? 3.892 -4.318 8.051 1.00 97.69 74 LYS A C 1
ATOM 589 O O . LYS A 1 74 ? 3.148 -3.462 7.580 1.00 97.69 74 LYS A O 1
ATOM 594 N N . ASN A 1 75 ? 5.215 -4.302 7.918 1.00 97.56 75 ASN A N 1
ATOM 595 C CA . ASN A 1 75 ? 5.983 -3.344 7.132 1.00 97.56 75 ASN A CA 1
ATOM 596 C C . ASN A 1 75 ? 6.993 -4.126 6.291 1.00 97.56 75 ASN A C 1
ATOM 598 O O . ASN A 1 75 ? 7.898 -4.758 6.833 1.00 97.56 75 ASN A O 1
ATOM 602 N N . ILE A 1 76 ? 6.791 -4.128 4.979 1.00 97.12 76 ILE A N 1
ATOM 603 C CA . ILE A 1 76 ? 7.515 -4.975 4.035 1.00 97.12 76 ILE A CA 1
ATOM 604 C C . ILE A 1 76 ? 8.209 -4.069 3.031 1.00 97.12 76 ILE A C 1
ATOM 606 O O . ILE A 1 76 ? 7.556 -3.282 2.348 1.00 97.12 76 ILE A O 1
ATOM 610 N N . ASN A 1 77 ? 9.528 -4.197 2.917 1.00 94.62 77 ASN A N 1
ATOM 611 C CA . ASN A 1 77 ? 10.275 -3.562 1.838 1.00 94.62 77 ASN A CA 1
ATOM 612 C C . ASN A 1 77 ? 10.327 -4.514 0.639 1.00 94.62 77 ASN A C 1
ATOM 614 O O . ASN A 1 77 ? 10.723 -5.670 0.791 1.00 94.62 77 ASN A O 1
ATOM 618 N N . LEU A 1 78 ? 9.932 -4.035 -0.539 1.00 94.06 78 LEU A N 1
ATOM 619 C CA . LEU A 1 78 ? 9.951 -4.832 -1.765 1.00 94.06 78 LEU A CA 1
ATOM 620 C C . LEU A 1 78 ? 11.292 -4.721 -2.502 1.00 94.06 78 LEU A C 1
ATOM 622 O O . LEU A 1 78 ? 11.544 -5.495 -3.418 1.00 94.06 78 LEU A O 1
ATOM 626 N N . ASN A 1 79 ? 12.153 -3.770 -2.118 1.00 91.06 79 ASN A N 1
ATOM 627 C CA . ASN A 1 79 ? 13.434 -3.474 -2.768 1.00 91.06 79 ASN A CA 1
ATOM 628 C C . ASN A 1 79 ? 13.305 -3.232 -4.287 1.00 91.06 79 ASN A C 1
ATOM 630 O O . ASN A 1 79 ? 14.224 -3.499 -5.059 1.00 91.06 79 ASN A O 1
ATOM 634 N N . LEU A 1 80 ? 12.154 -2.712 -4.720 1.00 90.56 80 LEU A N 1
ATOM 635 C CA . LEU A 1 80 ? 11.873 -2.321 -6.100 1.00 90.56 80 LEU A CA 1
ATOM 636 C C . LEU A 1 80 ? 11.886 -0.801 -6.184 1.00 90.56 80 LEU A C 1
ATOM 638 O O . LEU A 1 80 ? 11.175 -0.166 -5.418 1.00 90.56 80 LEU A O 1
ATOM 642 N N . GLY A 1 81 ? 12.627 -0.198 -7.115 1.00 90.62 81 GLY A N 1
ATOM 643 C CA . GLY A 1 81 ? 12.551 1.255 -7.318 1.00 90.62 81 GLY A CA 1
ATOM 644 C C . GLY A 1 81 ? 11.107 1.690 -7.590 1.00 90.62 81 GLY A C 1
ATOM 645 O O . GLY A 1 81 ? 10.375 0.970 -8.266 1.00 90.62 81 GLY A O 1
ATOM 646 N N . TYR A 1 82 ? 10.676 2.839 -7.080 1.00 91.38 82 TYR A N 1
ATOM 647 C CA . TYR A 1 82 ? 9.293 3.289 -7.227 1.00 91.38 82 TYR A CA 1
ATOM 648 C C . TYR A 1 82 ? 9.138 4.339 -8.336 1.00 91.38 82 TYR A C 1
ATOM 650 O O . TYR A 1 82 ? 9.939 5.268 -8.457 1.00 91.38 82 TYR A O 1
ATOM 658 N N . MET A 1 83 ? 8.078 4.216 -9.134 1.00 90.69 83 MET A N 1
ATOM 659 C CA . MET A 1 83 ? 7.592 5.292 -10.005 1.00 90.69 83 MET A CA 1
ATOM 660 C C . MET A 1 83 ? 6.078 5.451 -9.907 1.00 90.69 83 MET A C 1
ATOM 662 O O . MET A 1 83 ? 5.589 6.567 -9.746 1.00 90.69 83 MET A O 1
ATOM 666 N N . LYS A 1 84 ? 5.346 4.343 -10.025 1.00 92.69 84 LYS A N 1
ATOM 667 C CA . LYS A 1 84 ? 3.886 4.317 -9.954 1.00 92.69 84 LYS A CA 1
ATOM 668 C C . LYS A 1 84 ? 3.436 2.957 -9.448 1.00 92.69 84 LYS A C 1
ATOM 670 O O . LYS A 1 84 ? 4.044 1.947 -9.806 1.00 92.69 84 LYS A O 1
ATOM 675 N N . SER A 1 85 ? 2.353 2.923 -8.683 1.00 94.56 85 SER A N 1
ATOM 676 C CA . SER A 1 85 ? 1.711 1.675 -8.293 1.00 94.56 85 SER A CA 1
ATOM 677 C C . SER A 1 85 ? 0.215 1.651 -8.589 1.00 94.56 85 SER A C 1
ATOM 679 O O . SER A 1 85 ? -0.429 2.694 -8.721 1.00 94.56 85 SER A O 1
ATOM 681 N N . LYS A 1 86 ? -0.331 0.440 -8.713 1.00 95.69 86 LYS A N 1
ATOM 682 C CA . LYS A 1 86 ? -1.770 0.190 -8.792 1.00 95.69 86 LYS A CA 1
ATOM 683 C C . LYS A 1 86 ? -2.095 -1.122 -8.090 1.00 95.69 86 LYS A C 1
ATOM 685 O O . LYS A 1 86 ? -1.442 -2.132 -8.341 1.00 95.69 86 LYS A O 1
ATOM 690 N N . PHE A 1 87 ? -3.117 -1.113 -7.245 1.00 95.25 87 PHE A N 1
ATOM 691 C CA . PHE A 1 87 ? -3.700 -2.330 -6.691 1.00 95.25 87 PHE A CA 1
ATOM 692 C C . PHE A 1 87 ? -4.840 -2.816 -7.587 1.00 95.25 87 PHE A C 1
ATOM 694 O O . PHE A 1 87 ? -5.676 -2.012 -7.993 1.00 95.25 87 PHE A O 1
ATOM 701 N N . GLU A 1 88 ? -4.875 -4.111 -7.894 1.00 93.19 88 GLU A N 1
ATOM 702 C CA . GLU A 1 88 ? -5.936 -4.732 -8.697 1.00 93.19 88 GLU A CA 1
ATOM 703 C C . GLU A 1 88 ? -5.989 -6.243 -8.410 1.00 93.19 88 GLU A C 1
ATOM 705 O O . GLU A 1 88 ? -4.948 -6.898 -8.358 1.00 93.19 88 GLU A O 1
ATOM 710 N N . LYS A 1 89 ? -7.185 -6.817 -8.212 1.00 89.31 89 LYS A N 1
ATOM 711 C CA . LYS A 1 89 ? -7.405 -8.270 -8.003 1.00 89.31 89 LYS A CA 1
ATOM 712 C C . LYS A 1 89 ? -6.441 -8.964 -7.005 1.00 89.31 89 LYS A C 1
ATOM 714 O O . LYS A 1 89 ? -5.946 -10.055 -7.279 1.00 89.31 89 LYS A O 1
ATOM 719 N N . ASN A 1 90 ? -6.221 -8.392 -5.815 1.00 92.19 90 ASN A N 1
ATOM 720 C CA . ASN A 1 90 ? -5.269 -8.882 -4.787 1.00 92.19 90 ASN A CA 1
ATOM 721 C C . ASN A 1 90 ? -3.792 -8.878 -5.208 1.00 92.19 90 ASN A C 1
ATOM 723 O O . ASN A 1 90 ? -2.979 -9.602 -4.633 1.00 92.19 90 ASN A O 1
ATOM 727 N N . LYS A 1 91 ? -3.442 -8.062 -6.197 1.00 96.12 91 LYS A N 1
ATOM 728 C CA . LYS A 1 91 ? -2.066 -7.851 -6.625 1.00 96.12 91 LYS A CA 1
ATOM 729 C C . LYS A 1 91 ? -1.718 -6.376 -6.545 1.00 96.12 91 LYS A C 1
ATOM 731 O O . LYS A 1 91 ? -2.568 -5.510 -6.759 1.00 96.12 91 LYS A O 1
ATOM 736 N N . LEU A 1 92 ? -0.456 -6.105 -6.247 1.00 97.00 92 LEU A N 1
ATOM 737 C CA . LEU A 1 92 ? 0.150 -4.793 -6.388 1.00 97.00 92 LEU A CA 1
ATOM 738 C C . LEU A 1 92 ? 1.052 -4.813 -7.619 1.00 97.00 92 LEU A C 1
ATOM 740 O O . LEU A 1 92 ? 1.992 -5.599 -7.713 1.00 97.00 92 LEU A O 1
ATOM 744 N N . TYR A 1 93 ? 0.756 -3.923 -8.551 1.00 96.12 93 TYR A N 1
ATOM 745 C CA . TYR A 1 93 ? 1.535 -3.695 -9.754 1.00 96.12 93 TYR A CA 1
ATOM 746 C C . TYR A 1 93 ? 2.411 -2.469 -9.536 1.00 96.12 93 TYR A C 1
ATOM 748 O O . TYR A 1 93 ? 1.911 -1.428 -9.107 1.00 96.12 93 TYR A O 1
ATOM 756 N N . ILE A 1 94 ? 3.705 -2.581 -9.827 1.00 94.50 94 ILE A N 1
ATOM 757 C CA . ILE A 1 94 ? 4.676 -1.501 -9.630 1.00 94.50 94 ILE A CA 1
ATOM 758 C C . ILE A 1 94 ? 5.405 -1.249 -10.939 1.00 94.50 94 ILE A C 1
ATOM 760 O O . ILE A 1 94 ? 6.127 -2.112 -11.439 1.00 94.50 94 ILE A O 1
ATOM 764 N N . LEU A 1 95 ? 5.271 -0.030 -11.451 1.00 92.69 95 LEU A N 1
ATOM 765 C CA . LEU A 1 95 ? 6.193 0.515 -12.432 1.00 92.69 95 LEU A CA 1
ATOM 766 C C . LEU A 1 95 ? 7.399 1.085 -11.683 1.00 92.69 95 LEU A C 1
ATOM 768 O O . LEU A 1 95 ? 7.261 1.938 -10.803 1.00 92.69 95 LEU A O 1
ATOM 772 N N . SER A 1 96 ? 8.580 0.606 -12.044 1.00 87.88 96 SER A N 1
ATOM 773 C CA . SER A 1 96 ? 9.836 0.867 -11.359 1.00 87.88 96 SER A CA 1
ATOM 774 C C . SER A 1 96 ? 10.802 1.643 -12.242 1.00 87.88 96 SER A C 1
ATOM 776 O O . SER A 1 96 ? 10.995 1.322 -13.419 1.00 87.88 96 SER A O 1
ATOM 778 N N . LYS A 1 97 ? 11.440 2.661 -11.654 1.00 73.69 97 LYS A N 1
ATOM 779 C CA . LYS A 1 97 ? 12.575 3.362 -12.257 1.00 73.69 97 LYS A CA 1
ATOM 780 C C . LYS A 1 97 ? 13.867 2.643 -11.866 1.00 73.69 97 LYS A C 1
ATOM 782 O O . LYS A 1 97 ? 14.132 2.482 -10.675 1.00 73.69 97 LYS A O 1
ATOM 787 N N . MET A 1 98 ? 14.698 2.269 -12.837 1.00 65.94 98 MET A N 1
ATOM 788 C CA . MET A 1 98 ? 16.068 1.855 -12.531 1.00 65.94 98 MET A CA 1
ATOM 789 C C . MET A 1 98 ? 16.901 3.076 -12.124 1.00 65.94 98 MET A C 1
ATOM 791 O O . MET A 1 98 ? 16.816 4.131 -12.755 1.00 65.94 98 MET A O 1
ATOM 795 N N . LYS A 1 99 ? 17.652 2.950 -11.023 1.00 55.00 99 LYS A N 1
ATOM 796 C CA . LYS A 1 99 ? 18.429 4.056 -10.447 1.00 55.00 99 LYS A CA 1
ATOM 797 C C . LYS A 1 99 ? 19.642 4.446 -11.294 1.00 55.00 99 LYS A C 1
ATOM 799 O O . LYS A 1 99 ? 19.957 5.629 -11.326 1.00 55.00 99 LYS A O 1
ATOM 804 N N . ASP A 1 100 ? 20.238 3.501 -12.025 1.00 54.62 100 ASP A N 1
ATOM 805 C CA . ASP A 1 100 ? 21.637 3.656 -12.451 1.00 54.62 100 ASP A CA 1
ATOM 806 C C . ASP A 1 100 ? 21.915 3.463 -13.955 1.00 54.62 100 ASP A C 1
ATOM 808 O O . ASP A 1 100 ? 23.035 3.721 -14.393 1.00 54.62 100 ASP A O 1
ATOM 812 N N . HIS A 1 101 ? 20.928 3.081 -14.776 1.00 53.06 101 HIS A N 1
ATOM 813 C CA . HIS A 1 101 ? 21.139 2.864 -16.216 1.00 53.06 101 HIS A CA 1
ATOM 814 C C . HIS A 1 101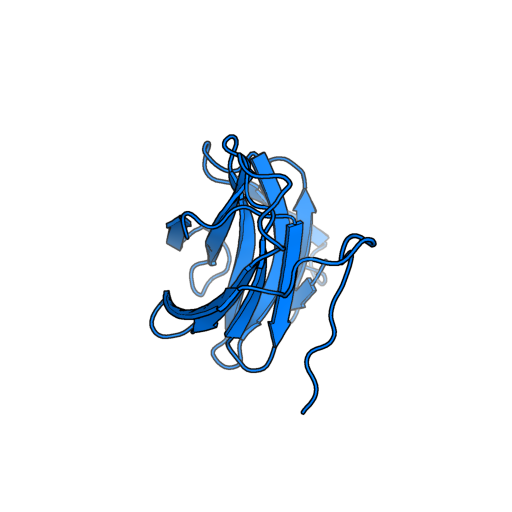 ? 20.054 3.554 -17.043 1.00 53.06 101 HIS A C 1
ATOM 816 O O . HIS A 1 101 ? 18.885 3.187 -16.993 1.00 53.06 101 HIS A O 1
ATOM 822 N N . THR A 1 102 ? 20.448 4.578 -17.803 1.00 53.88 102 THR A N 1
ATOM 823 C CA . THR A 1 102 ? 19.590 5.263 -18.786 1.00 53.88 102 THR A CA 1
ATOM 824 C C . THR A 1 102 ? 19.339 4.419 -20.034 1.00 53.88 102 THR A C 1
ATOM 826 O O . THR A 1 102 ? 18.459 4.754 -20.821 1.00 53.88 102 THR A O 1
ATOM 829 N N . GLU A 1 103 ? 20.118 3.351 -20.212 1.00 52.31 103 GLU A N 1
ATOM 830 C CA . GLU A 1 103 ? 20.048 2.433 -21.350 1.00 52.31 103 GLU A CA 1
ATOM 831 C C . GLU A 1 103 ? 19.131 1.234 -21.097 1.00 52.31 103 GLU A C 1
ATOM 833 O O . GLU A 1 103 ? 18.758 0.564 -22.049 1.00 52.31 103 GLU A O 1
ATOM 838 N N . ASP A 1 104 ? 18.715 0.993 -19.850 1.00 58.47 104 ASP A N 1
ATOM 839 C CA . ASP A 1 104 ? 17.766 -0.061 -19.503 1.00 58.47 104 ASP A CA 1
ATOM 840 C C . ASP A 1 104 ? 16.382 0.559 -19.274 1.00 58.47 104 ASP A C 1
ATOM 842 O O . ASP A 1 104 ? 16.221 1.526 -18.526 1.00 58.47 104 ASP A O 1
ATOM 846 N N . GLY A 1 105 ? 15.356 0.013 -19.929 1.00 64.00 105 GLY A N 1
ATOM 847 C CA . GLY A 1 105 ? 13.974 0.472 -19.779 1.00 64.00 105 GLY A CA 1
ATOM 848 C C . GLY A 1 105 ? 13.453 0.374 -18.334 1.00 64.00 105 GLY A C 1
ATOM 849 O O . GLY A 1 105 ? 14.096 -0.156 -17.426 1.00 64.00 105 GLY A O 1
ATOM 850 N N . ALA A 1 106 ? 12.241 0.876 -18.093 1.00 81.56 106 ALA A N 1
ATOM 851 C CA . ALA A 1 106 ? 11.580 0.704 -16.797 1.00 81.56 106 ALA A CA 1
ATOM 852 C C . ALA A 1 106 ? 11.322 -0.787 -16.488 1.00 81.56 106 ALA A C 1
ATOM 854 O O . ALA A 1 106 ? 11.273 -1.623 -17.387 1.00 81.56 106 ALA A O 1
ATOM 855 N N . LYS A 1 107 ? 11.125 -1.135 -15.215 1.00 88.44 107 LYS A N 1
ATOM 856 C CA . LYS A 1 107 ? 10.685 -2.486 -14.826 1.00 88.44 107 LYS A CA 1
ATOM 857 C C . LYS A 1 107 ? 9.224 -2.466 -14.420 1.00 88.44 107 LYS A C 1
ATOM 859 O O . LYS A 1 107 ? 8.756 -1.485 -13.849 1.00 88.44 107 LYS A O 1
ATOM 864 N N . PHE A 1 108 ? 8.520 -3.555 -14.682 1.00 92.00 108 PHE A N 1
ATOM 865 C CA . PHE A 1 108 ? 7.160 -3.764 -14.208 1.00 92.00 108 PHE A CA 1
ATOM 866 C C . PHE A 1 108 ? 7.136 -4.990 -13.305 1.00 92.00 108 PHE A C 1
ATOM 868 O O . PHE A 1 108 ? 7.542 -6.066 -13.731 1.00 92.00 108 PHE A O 1
ATOM 875 N N . ALA A 1 109 ? 6.709 -4.836 -12.059 1.00 94.75 109 ALA A N 1
ATOM 876 C CA . ALA A 1 109 ? 6.671 -5.920 -11.088 1.00 94.75 109 ALA A CA 1
ATOM 877 C C . ALA A 1 109 ? 5.238 -6.209 -10.646 1.00 94.75 109 ALA A C 1
ATOM 879 O O . ALA A 1 109 ? 4.422 -5.294 -10.526 1.00 94.75 109 ALA A O 1
ATOM 880 N N . ILE A 1 110 ? 4.965 -7.482 -10.379 1.00 96.62 110 ILE A N 1
ATOM 881 C CA . ILE A 1 110 ? 3.700 -7.974 -9.840 1.00 96.62 110 ILE A CA 1
ATOM 882 C C . ILE A 1 110 ? 3.986 -8.593 -8.476 1.00 96.62 110 ILE A C 1
ATOM 884 O O . ILE A 1 110 ? 4.814 -9.496 -8.363 1.00 96.62 110 ILE A O 1
ATOM 888 N N . VAL A 1 111 ? 3.295 -8.106 -7.452 1.00 97.00 111 VAL A N 1
ATOM 889 C CA . VAL A 1 111 ? 3.381 -8.597 -6.077 1.00 97.00 111 VAL A CA 1
ATOM 890 C C . VAL A 1 111 ? 2.037 -9.192 -5.691 1.00 97.00 111 VAL A C 1
ATOM 892 O O . VAL A 1 111 ? 1.013 -8.514 -5.785 1.00 97.00 111 VAL A O 1
ATOM 895 N N . ASP A 1 112 ? 2.029 -10.442 -5.243 1.00 96.31 112 ASP A N 1
ATOM 896 C CA . ASP A 1 112 ? 0.827 -11.078 -4.706 1.00 96.31 112 ASP A CA 1
ATOM 897 C C . ASP A 1 112 ? 0.617 -10.649 -3.252 1.00 96.31 112 ASP A C 1
ATOM 899 O O . ASP A 1 112 ? 1.504 -10.798 -2.411 1.00 96.31 112 ASP A O 1
ATOM 903 N N . LEU A 1 113 ? -0.558 -10.101 -2.934 1.00 96.06 113 LEU A N 1
ATOM 904 C CA . LEU A 1 113 ? -0.819 -9.524 -1.610 1.00 96.06 113 LEU A CA 1
ATOM 905 C C . LEU A 1 113 ? -1.059 -10.573 -0.522 1.00 96.06 113 LEU A C 1
ATOM 907 O O . LEU A 1 113 ? -1.013 -10.242 0.661 1.00 96.06 113 LEU A O 1
ATOM 911 N N . ARG A 1 114 ? -1.317 -11.832 -0.891 1.00 92.38 114 ARG A N 1
ATOM 912 C CA . ARG A 1 114 ? -1.558 -12.914 0.073 1.00 92.38 114 ARG A CA 1
ATOM 913 C C . ARG A 1 114 ? -0.247 -13.514 0.569 1.00 92.38 114 ARG A C 1
ATOM 915 O O . ARG A 1 114 ? -0.028 -13.636 1.770 1.00 92.38 114 ARG A O 1
ATOM 922 N N . SER A 1 115 ? 0.621 -13.886 -0.364 1.00 94.75 115 SER A N 1
ATOM 923 C CA . SER A 1 115 ? 1.961 -14.420 -0.107 1.00 94.75 115 SER A CA 1
ATOM 924 C C . SER A 1 115 ? 2.979 -13.328 0.212 1.00 94.75 115 SER A C 1
ATOM 926 O O . SER A 1 115 ? 4.003 -13.613 0.836 1.00 94.75 115 SER A O 1
ATOM 928 N N . LEU A 1 116 ? 2.685 -12.083 -0.181 1.00 94.81 116 LEU A N 1
ATOM 929 C CA . LEU A 1 116 ? 3.549 -10.912 -0.026 1.00 94.81 116 LEU A CA 1
ATOM 930 C C . LEU A 1 116 ? 4.870 -11.049 -0.795 1.00 94.81 116 LEU A C 1
ATOM 932 O O . LEU A 1 116 ? 5.876 -10.441 -0.430 1.00 94.81 116 LEU A O 1
ATOM 936 N N . GLN A 1 117 ? 4.867 -11.872 -1.845 1.00 94.69 117 GLN A N 1
ATOM 937 C CA . GLN A 1 117 ? 6.026 -12.148 -2.684 1.00 94.69 117 GLN A CA 1
ATOM 938 C C . GLN A 1 117 ? 5.897 -11.467 -4.043 1.00 94.69 117 GLN A C 1
ATOM 940 O O . GLN A 1 117 ? 4.800 -11.276 -4.573 1.00 94.69 117 GLN A O 1
ATOM 945 N N . ILE A 1 118 ? 7.048 -11.139 -4.626 1.00 95.75 118 ILE A N 1
ATOM 946 C CA . ILE A 1 118 ? 7.136 -10.717 -6.022 1.00 95.75 118 ILE A CA 1
ATOM 947 C C . ILE A 1 118 ? 6.932 -11.966 -6.883 1.00 95.75 118 ILE A C 1
ATOM 949 O O . ILE A 1 118 ? 7.770 -12.864 -6.882 1.00 95.75 118 ILE A O 1
ATOM 953 N N . GLU A 1 119 ? 5.819 -12.027 -7.607 1.00 95.62 119 GLU A N 1
ATOM 954 C CA . GLU A 1 119 ? 5.517 -13.138 -8.513 1.00 95.62 119 GLU A CA 1
ATOM 955 C C . GLU A 1 119 ? 6.327 -13.035 -9.803 1.00 95.62 119 GLU A C 1
ATOM 957 O O . GLU A 1 119 ? 6.831 -14.032 -10.318 1.00 95.62 119 GLU A O 1
A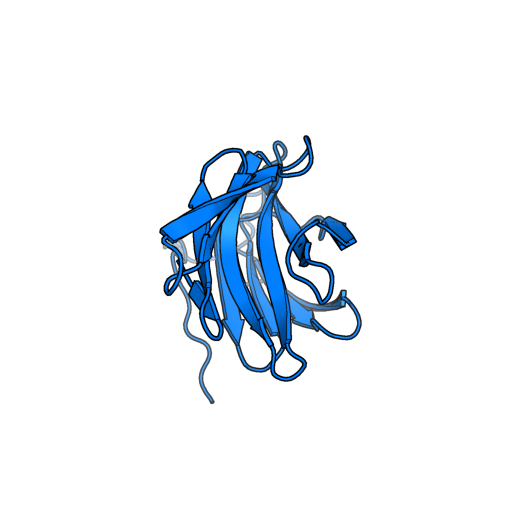TOM 962 N N . GLN A 1 120 ? 6.429 -11.821 -10.349 1.00 93.62 120 GLN A N 1
ATOM 963 C CA . GLN A 1 120 ? 7.040 -11.601 -11.651 1.00 93.62 120 GLN A CA 1
ATOM 964 C C . GLN A 1 120 ? 7.626 -10.198 -11.770 1.00 93.62 120 GLN A C 1
ATOM 966 O O . GLN A 1 120 ? 7.079 -9.231 -11.240 1.00 93.62 120 GLN A O 1
ATOM 971 N N . VAL A 1 121 ? 8.729 -10.093 -12.514 1.00 92.81 121 VAL A N 1
ATOM 972 C CA . VAL A 1 121 ? 9.329 -8.825 -12.932 1.00 92.81 121 VAL A CA 1
ATOM 973 C C . VAL A 1 121 ? 9.583 -8.881 -14.431 1.00 92.81 121 VAL A C 1
ATOM 975 O O . VAL A 1 121 ? 10.242 -9.792 -14.926 1.00 92.81 121 VAL A O 1
ATOM 978 N N . PHE A 1 122 ? 9.069 -7.893 -15.149 1.00 88.62 122 PHE A N 1
ATOM 979 C CA . PHE A 1 122 ? 9.285 -7.693 -16.571 1.00 88.62 122 PHE A CA 1
ATOM 980 C C . PHE A 1 122 ? 10.236 -6.524 -16.774 1.00 88.62 122 PHE A C 1
ATOM 982 O O . PHE A 1 122 ? 10.071 -5.461 -16.170 1.00 88.62 122 PHE A O 1
ATOM 989 N N . GLN A 1 123 ? 11.199 -6.709 -17.666 1.00 86.88 123 GLN A N 1
ATOM 990 C CA . GLN A 1 123 ? 11.954 -5.599 -18.220 1.00 86.88 123 GLN A CA 1
ATOM 991 C C . GLN A 1 123 ? 11.115 -4.985 -19.343 1.00 86.88 123 GLN A C 1
ATOM 993 O O . GLN A 1 123 ? 10.760 -5.682 -20.294 1.00 86.88 123 GLN A O 1
ATOM 998 N N . LEU A 1 124 ? 10.763 -3.705 -19.228 1.00 84.12 124 LEU A N 1
ATOM 999 C CA . LEU A 1 124 ? 10.115 -2.994 -20.324 1.00 84.12 124 LEU A CA 1
ATOM 1000 C C . LEU A 1 124 ? 11.169 -2.623 -21.374 1.00 84.12 124 LEU A C 1
ATOM 1002 O O . LEU A 1 124 ? 12.326 -2.366 -21.015 1.00 84.12 124 LEU A O 1
ATOM 1006 N N . PRO A 1 125 ? 10.791 -2.601 -22.664 1.00 77.81 125 PRO A N 1
ATOM 1007 C CA . PRO A 1 125 ? 11.696 -2.188 -23.721 1.00 77.81 125 PRO A CA 1
ATOM 1008 C C . PRO A 1 125 ? 12.192 -0.764 -23.475 1.00 77.81 125 PRO A C 1
ATOM 1010 O O . PRO A 1 125 ? 11.483 0.086 -22.927 1.00 77.81 125 PRO A O 1
ATOM 1013 N N . VAL A 1 126 ? 13.423 -0.513 -23.902 1.00 76.56 126 VAL A N 1
ATOM 1014 C CA . VAL A 1 126 ? 13.985 0.833 -23.954 1.00 76.56 126 VAL A CA 1
ATOM 1015 C C . VAL A 1 126 ? 13.223 1.588 -25.033 1.00 76.56 126 VAL A C 1
ATOM 1017 O O . VAL A 1 126 ? 13.158 1.147 -26.178 1.00 76.56 126 VAL A O 1
ATOM 1020 N N . LEU A 1 127 ? 12.600 2.695 -24.651 1.00 70.12 127 LEU A N 1
ATOM 1021 C CA . LEU A 1 127 ? 11.864 3.563 -25.557 1.00 70.12 127 LEU A CA 1
ATOM 1022 C C . LEU A 1 127 ? 12.475 4.958 -25.473 1.00 70.12 127 LEU A C 1
ATOM 1024 O O . LEU A 1 127 ? 12.849 5.399 -24.386 1.00 70.12 127 LEU A O 1
ATOM 1028 N N . ASP A 1 128 ? 12.474 5.685 -26.590 1.00 69.31 128 ASP A N 1
ATOM 1029 C CA . ASP A 1 128 ? 12.857 7.106 -26.624 1.00 69.31 128 ASP A CA 1
ATOM 1030 C C . ASP A 1 128 ? 11.962 7.967 -25.714 1.00 69.31 128 ASP A C 1
ATOM 1032 O O . ASP A 1 128 ? 12.304 9.086 -25.330 1.00 69.31 128 ASP A O 1
ATOM 1036 N N . THR A 1 129 ? 10.793 7.438 -25.346 1.00 70.25 129 THR A N 1
ATOM 1037 C CA . THR A 1 129 ? 9.829 8.072 -24.453 1.00 70.25 129 THR A CA 1
ATOM 1038 C C . THR A 1 129 ? 9.697 7.312 -23.140 1.00 70.25 129 THR A C 1
ATOM 1040 O O . THR A 1 129 ? 9.472 6.102 -23.115 1.00 70.25 129 THR A O 1
ATOM 1043 N N . LYS A 1 130 ? 9.731 8.043 -22.026 1.00 74.06 130 LYS A N 1
ATOM 1044 C CA . LYS A 1 130 ? 9.528 7.490 -20.684 1.00 74.06 130 LYS A CA 1
ATOM 1045 C C . LYS A 1 130 ? 8.076 7.033 -20.476 1.00 74.06 130 LYS A C 1
ATOM 1047 O O . LYS A 1 130 ? 7.157 7.837 -20.622 1.00 74.06 130 LYS A O 1
ATOM 1052 N N . VAL A 1 131 ? 7.879 5.792 -20.020 1.00 77.94 131 VAL A N 1
ATOM 1053 C CA . VAL A 1 131 ? 6.579 5.313 -19.511 1.00 77.94 131 VAL A CA 1
ATOM 1054 C C . VAL A 1 131 ? 6.242 6.061 -18.218 1.00 77.94 131 VAL A C 1
ATOM 1056 O O . VAL A 1 131 ? 7.047 6.076 -17.286 1.00 77.94 131 VAL A O 1
ATOM 1059 N N . GLN A 1 132 ? 5.077 6.708 -18.172 1.00 80.62 132 GLN A N 1
ATOM 1060 C CA . GLN A 1 132 ? 4.637 7.501 -17.013 1.00 80.62 132 GLN A CA 1
ATOM 1061 C C . GLN A 1 132 ? 3.487 6.859 -16.234 1.00 80.62 132 GLN A C 1
ATOM 1063 O O . GLN A 1 132 ? 3.308 7.172 -15.059 1.00 80.62 132 GLN A O 1
ATOM 1068 N N . ASP A 1 133 ? 2.718 5.980 -16.875 1.00 85.88 133 ASP A N 1
ATOM 1069 C CA . ASP A 1 133 ? 1.549 5.341 -16.278 1.00 85.88 133 ASP A CA 1
ATOM 1070 C C . ASP A 1 133 ? 1.250 4.001 -16.963 1.00 85.88 133 ASP A C 1
ATOM 1072 O O . ASP A 1 133 ? 1.849 3.677 -17.994 1.00 85.88 133 ASP A O 1
ATOM 1076 N N . PHE A 1 134 ? 0.331 3.225 -16.393 1.00 89.50 134 PHE A N 1
ATOM 1077 C CA . PHE A 1 134 ? -0.110 1.947 -16.944 1.00 89.50 134 PHE A CA 1
ATOM 1078 C C . PHE A 1 134 ? -1.561 1.625 -16.570 1.00 89.50 134 PHE A C 1
ATOM 1080 O O . PHE A 1 134 ? -2.104 2.109 -15.578 1.00 89.50 134 PHE A O 1
ATOM 1087 N N . LEU A 1 135 ? -2.184 0.745 -17.357 1.00 88.94 135 LEU A N 1
ATOM 1088 C CA . LEU A 1 135 ? -3.508 0.196 -17.082 1.00 88.94 135 LEU A CA 1
ATOM 1089 C C . LEU A 1 135 ? -3.411 -1.325 -16.945 1.00 88.94 135 LEU A C 1
ATOM 1091 O O . LEU A 1 135 ? -2.753 -1.988 -17.742 1.00 88.94 135 LEU A O 1
ATOM 1095 N N . VAL A 1 136 ? -4.091 -1.864 -15.938 1.00 87.00 136 VAL A N 1
ATOM 1096 C CA . VAL A 1 136 ? -4.331 -3.303 -15.791 1.00 87.00 136 VAL A CA 1
ATOM 1097 C C . VAL A 1 136 ? -5.731 -3.568 -16.333 1.00 87.00 136 VAL A C 1
ATOM 1099 O O . VAL A 1 136 ? -6.675 -2.915 -15.885 1.00 87.00 136 VAL A O 1
ATOM 1102 N N . LEU A 1 137 ? -5.828 -4.443 -17.333 1.00 85.06 137 LEU A N 1
ATOM 1103 C CA . LEU A 1 137 ? -7.080 -4.864 -17.963 1.00 85.06 137 LEU A CA 1
ATOM 1104 C C . LEU A 1 137 ? -7.548 -6.198 -17.374 1.00 85.06 137 LEU A C 1
ATOM 1106 O O . LEU A 1 137 ? -6.732 -6.961 -16.849 1.00 85.06 137 LEU A O 1
ATOM 1110 N N . ASP A 1 138 ? -8.856 -6.440 -17.458 1.00 69.50 138 ASP A N 1
ATOM 1111 C CA . ASP A 1 138 ? -9.507 -7.620 -16.888 1.00 69.50 138 ASP A CA 1
ATOM 1112 C C . ASP A 1 138 ? -9.286 -8.920 -17.656 1.00 69.50 138 ASP A C 1
ATOM 1114 O O . ASP A 1 138 ? -9.289 -8.893 -18.909 1.00 69.50 138 ASP A O 1
#

Sequence (138 aa):
MLAVNDYLFLSTDNSLTKLDIRSGIIEYIKYPLNVAFADTLYLDQNNDLFICFVDFSGNAGLLILNKNYNSIDKNINLNLGYMKSKFEKNKLYILSKMKDHTEDGAKFAIVDLRSLQIEQVFQLPVLDTKVQDFLVLD

Secondary structure (DSSP, 8-state):
-EEETTEEEEE-SSEEEEEETTT--EEEEEPPTTEEEEEEEEE-TTS-EEEEEEETTSEEEEEEE-TTSSSEEEEEEEEEE-SEEEEETTEEEEEE--SS-TTS--EEEEEETTTTEEEEEEEPPP-SS---------

pLDDT: mean 90.76, std 10.48, range [52.31, 98.06]

Organism: Brevibacillus brevis (NCBI:txid1393)

Foldseek 3Di:
DDDDDQWDWDWDQFWIWIARNVPRDIATEGDDPQFRGWDDWDQDPVRWIKIWTAGPVQFIWIWIADNVRRYTPDTGTQRFHAQDWDDDPQKIWGFGDDPPDLQWAIKIWIARNVVRDTPDIDGDDNDPDHDRDDDDDD